Protein AF-A0A9P7FCJ6-F1 (afdb_monomer_lite)

Foldseek 3Di:
DVCVVDDDPDPDDPDDPPDDDDDDDDQDLADDLVLLLVLLVPDDQVDDDDPPDDGSVCCNVCVVVCSVVVRVVVNVCSVVVVDPPPPPPPVVSSPPDDDD

Sequence (100 aa):
IVQAFFLPPPAMSSVPYNTIYPDPGPIPISITESQLSRSIAKLSPYKAPRPDRICNIIFICCAALLESYLLHLLRATFTLKTFLKENKLILLSFKVEDPM

pLDDT: mean 73.93, std 16.84, range [34.25, 90.25]

Radius of gyration: 17.62 Å; chains: 1; bounding box: 38×39×44 Å

Structure (mmCIF, N/CA/C/O backbone):
data_AF-A0A9P7FCJ6-F1
#
_entry.id   AF-A0A9P7FCJ6-F1
#
loop_
_atom_site.group_PDB
_atom_site.id
_atom_site.type_symbol
_atom_site.label_atom_id
_atom_site.label_alt_id
_atom_site.label_comp_id
_atom_site.label_asym_id
_atom_site.label_entity_id
_atom_site.label_seq_id
_atom_site.pdbx_PDB_ins_code
_atom_site.Cartn_x
_atom_site.Cartn_y
_atom_site.Cartn_z
_atom_site.occupancy
_atom_site.B_iso_or_equiv
_atom_site.auth_seq_id
_atom_site.auth_comp_id
_atom_site.auth_asym_id
_atom_site.auth_atom_id
_atom_site.pdbx_PDB_model_num
ATOM 1 N N . ILE A 1 1 ? -7.542 -20.718 -22.771 1.00 57.16 1 ILE A N 1
ATOM 2 C CA . ILE A 1 1 ? -7.942 -19.307 -22.511 1.00 57.16 1 ILE A CA 1
ATOM 3 C C . ILE A 1 1 ? -6.757 -18.434 -22.055 1.00 57.16 1 ILE A C 1
ATOM 5 O O . ILE A 1 1 ? -6.671 -17.301 -22.497 1.00 57.16 1 ILE A O 1
ATOM 9 N N . VAL A 1 2 ? -5.791 -18.935 -21.269 1.00 55.59 2 VAL A N 1
ATOM 10 C CA . VAL A 1 2 ? -4.652 -18.125 -20.762 1.00 55.59 2 VAL A CA 1
ATOM 11 C C . VAL A 1 2 ? -3.732 -17.555 -21.863 1.00 55.59 2 VAL A C 1
ATOM 13 O O . VAL A 1 2 ? -3.266 -16.428 -21.735 1.00 55.59 2 VAL A O 1
ATOM 16 N N . GLN A 1 3 ? -3.531 -18.270 -22.977 1.00 58.25 3 GLN A N 1
ATOM 17 C CA . GLN A 1 3 ? -2.699 -17.807 -24.105 1.00 58.25 3 GLN A CA 1
ATOM 18 C C . GLN A 1 3 ? -3.253 -16.585 -24.861 1.00 58.25 3 GLN A C 1
ATOM 20 O O . GLN A 1 3 ? -2.519 -15.982 -25.631 1.00 58.25 3 GLN A O 1
ATOM 25 N N . ALA A 1 4 ? -4.518 -16.202 -24.656 1.00 64.19 4 ALA A N 1
ATOM 26 C CA . ALA A 1 4 ? -5.090 -15.022 -25.310 1.00 64.19 4 ALA A CA 1
ATOM 27 C C . ALA A 1 4 ? -4.727 -13.703 -24.600 1.00 64.19 4 ALA A C 1
ATOM 29 O O . ALA A 1 4 ? -4.802 -12.642 -25.209 1.00 64.19 4 ALA A O 1
ATOM 30 N N . PHE A 1 5 ? -4.348 -13.756 -23.317 1.00 71.81 5 PHE A N 1
ATOM 31 C CA . PHE A 1 5 ? -4.105 -12.559 -22.499 1.00 71.81 5 PHE A CA 1
ATOM 32 C C . PHE A 1 5 ? -2.645 -12.114 -22.474 1.00 71.81 5 PHE A C 1
ATOM 34 O O . PHE A 1 5 ? -2.359 -10.961 -22.160 1.00 71.81 5 PHE A O 1
ATOM 41 N N . PH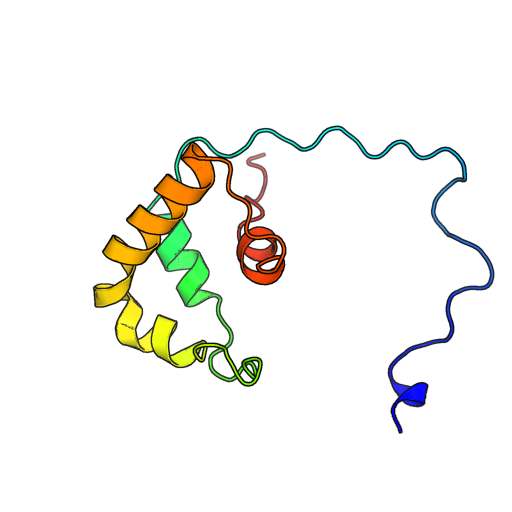E A 1 6 ? -1.726 -13.018 -22.799 1.00 79.56 6 PHE A N 1
ATOM 42 C CA . PHE A 1 6 ? -0.304 -12.726 -22.829 1.00 79.56 6 PHE A CA 1
ATOM 43 C C . PHE A 1 6 ? 0.178 -12.916 -24.252 1.00 79.56 6 PHE A C 1
ATOM 45 O O . PHE A 1 6 ? 0.234 -14.040 -24.751 1.00 79.56 6 PHE A O 1
ATOM 52 N N . LEU A 1 7 ? 0.501 -11.798 -24.902 1.00 81.81 7 LEU A N 1
ATOM 53 C CA . LEU A 1 7 ? 1.176 -11.841 -26.187 1.00 81.81 7 LEU A CA 1
ATOM 54 C C . LEU A 1 7 ? 2.454 -12.680 -26.043 1.00 81.81 7 LEU A C 1
ATOM 56 O O . LEU A 1 7 ? 3.104 -12.627 -24.990 1.00 81.81 7 LEU A O 1
ATOM 60 N N . PRO A 1 8 ? 2.819 -13.463 -27.072 1.00 81.12 8 PRO A N 1
ATOM 61 C CA . PRO A 1 8 ? 4.098 -14.145 -27.069 1.00 81.12 8 PRO A CA 1
ATOM 62 C C . PRO A 1 8 ? 5.216 -13.113 -26.866 1.00 81.12 8 PRO A C 1
ATOM 64 O O . PRO A 1 8 ? 5.095 -11.975 -27.337 1.00 81.12 8 PRO A O 1
ATOM 67 N N . PRO A 1 9 ? 6.289 -13.478 -26.146 1.00 79.62 9 PRO A N 1
ATOM 68 C CA . PRO A 1 9 ? 7.406 -12.575 -25.935 1.00 79.62 9 PRO A CA 1
ATOM 69 C C . PRO A 1 9 ? 7.930 -12.073 -27.289 1.00 79.62 9 PRO A C 1
ATOM 71 O O . PRO A 1 9 ? 7.982 -12.846 -28.251 1.00 79.62 9 PRO A O 1
ATOM 74 N N . PRO A 1 10 ? 8.289 -10.783 -27.392 1.00 83.56 10 PRO A N 1
ATOM 75 C CA . PRO A 1 10 ? 8.775 -10.221 -28.642 1.00 83.56 10 PRO A CA 1
ATOM 76 C C . PRO A 1 10 ? 10.044 -10.953 -29.087 1.00 83.56 10 PRO A C 1
ATOM 78 O O . PRO A 1 10 ? 10.897 -11.294 -28.269 1.00 83.56 10 PRO A O 1
ATOM 81 N N . ALA A 1 11 ? 10.179 -11.172 -30.398 1.00 85.25 11 ALA A N 1
ATOM 82 C CA . ALA A 1 11 ? 11.314 -11.895 -30.975 1.00 85.25 11 ALA A CA 1
ATOM 83 C C . ALA A 1 11 ? 12.668 -11.203 -30.724 1.00 85.25 11 ALA A C 1
ATOM 85 O O . ALA A 1 11 ? 13.710 -11.849 -30.760 1.00 85.25 11 ALA A O 1
ATOM 86 N N . MET A 1 12 ? 12.654 -9.894 -3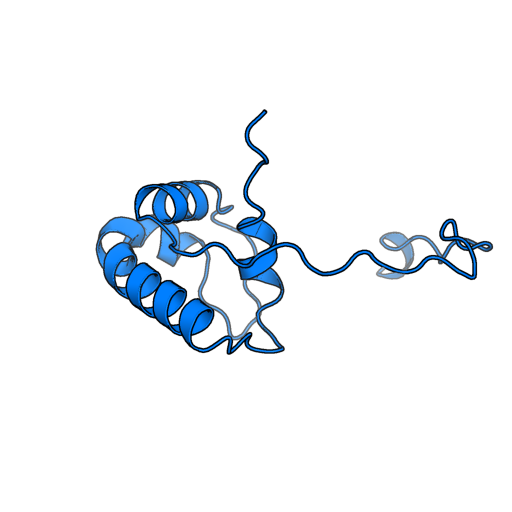0.460 1.00 83.94 12 MET A N 1
ATOM 87 C CA . MET A 1 12 ? 13.831 -9.111 -30.100 1.00 83.94 12 MET A CA 1
ATOM 88 C C . MET A 1 12 ? 13.568 -8.324 -28.818 1.00 83.94 12 MET A C 1
ATOM 90 O O . MET A 1 12 ? 12.522 -7.690 -28.665 1.00 83.94 12 MET A O 1
ATOM 94 N N . SER A 1 13 ? 14.538 -8.359 -27.904 1.00 81.75 13 SER A N 1
ATOM 95 C CA . SER A 1 13 ? 14.547 -7.506 -26.715 1.00 81.75 13 SER A CA 1
ATOM 96 C C . SER A 1 13 ? 14.672 -6.042 -27.134 1.00 81.75 13 SER A C 1
ATOM 98 O O . SER A 1 13 ? 15.572 -5.688 -27.891 1.00 81.75 13 SER A O 1
ATOM 100 N N . SER A 1 14 ? 13.805 -5.180 -26.604 1.00 82.00 14 SER A N 1
ATOM 101 C CA . SER A 1 14 ? 13.936 -3.724 -26.737 1.00 82.00 14 SER A CA 1
ATOM 102 C C . SER A 1 14 ? 15.026 -3.139 -25.832 1.00 82.00 14 SER A C 1
ATOM 104 O O . SER A 1 14 ? 15.364 -1.964 -25.959 1.00 82.00 14 SER A O 1
ATOM 106 N N . VAL A 1 15 ? 15.564 -3.937 -24.905 1.00 82.25 15 VAL A N 1
ATOM 107 C CA . VAL A 1 15 ? 16.648 -3.544 -24.002 1.00 82.25 15 VAL A CA 1
ATOM 108 C C . VAL A 1 15 ? 17.991 -3.902 -24.650 1.00 82.25 15 VAL A C 1
ATOM 110 O O . VAL A 1 15 ? 18.194 -5.081 -24.967 1.00 82.25 15 VAL A O 1
ATOM 113 N N . PRO A 1 16 ? 18.900 -2.928 -24.844 1.00 87.62 16 PRO A N 1
ATOM 114 C CA . PRO A 1 16 ? 20.252 -3.174 -25.335 1.00 87.62 16 PRO A CA 1
ATOM 115 C C . PRO A 1 16 ? 21.013 -4.204 -24.493 1.00 87.62 16 PRO A C 1
ATOM 117 O O . PRO A 1 16 ? 20.870 -4.271 -23.274 1.00 87.62 16 PRO A O 1
ATOM 120 N N . TYR A 1 17 ? 21.890 -4.973 -25.142 1.00 79.94 17 TYR A N 1
ATOM 121 C CA . TYR A 1 17 ? 22.600 -6.098 -24.516 1.00 79.94 17 TYR A CA 1
ATOM 122 C C . TYR A 1 17 ? 23.489 -5.699 -23.322 1.00 79.94 17 TYR A C 1
ATOM 124 O O . TYR A 1 17 ? 23.780 -6.528 -22.468 1.00 79.94 17 TYR A O 1
ATOM 132 N N . ASN A 1 18 ? 23.905 -4.431 -23.247 1.00 83.75 18 ASN A N 1
ATOM 133 C CA . ASN A 1 18 ? 24.797 -3.913 -22.207 1.00 83.75 18 ASN A CA 1
ATOM 134 C C . ASN A 1 18 ? 24.154 -2.795 -21.368 1.00 83.75 18 ASN A C 1
ATOM 136 O O . ASN A 1 18 ? 24.838 -1.883 -20.904 1.00 83.75 18 ASN A O 1
ATOM 140 N N . THR A 1 19 ? 22.825 -2.805 -21.220 1.00 80.88 19 THR A N 1
ATOM 141 C CA . THR A 1 19 ? 22.145 -1.836 -20.356 1.00 80.88 19 THR A CA 1
ATOM 142 C C . THR A 1 19 ? 22.460 -2.129 -18.893 1.00 80.88 19 THR A C 1
ATOM 144 O O . THR A 1 19 ? 21.966 -3.096 -18.315 1.00 80.88 19 THR A O 1
ATOM 147 N N . ILE A 1 20 ? 23.257 -1.254 -18.285 1.00 85.12 20 ILE A N 1
ATOM 148 C CA . ILE A 1 20 ? 23.452 -1.218 -16.838 1.00 85.12 20 ILE A CA 1
ATOM 149 C C . ILE A 1 20 ? 22.238 -0.509 -16.243 1.00 85.12 20 ILE A C 1
ATOM 151 O O . ILE A 1 20 ? 21.936 0.632 -16.599 1.00 85.12 20 ILE A O 1
ATOM 155 N N . TYR A 1 21 ? 21.510 -1.200 -15.368 1.00 82.56 21 TYR A N 1
ATOM 156 C CA . TYR A 1 21 ? 20.429 -0.569 -14.623 1.00 82.56 21 TYR A CA 1
ATOM 157 C C . TYR A 1 21 ? 21.041 0.474 -13.674 1.00 82.56 21 TYR A C 1
ATOM 159 O O . TYR A 1 21 ? 22.028 0.149 -13.011 1.00 82.56 21 TYR A O 1
ATOM 167 N N . PRO A 1 22 ? 20.509 1.707 -13.611 1.00 83.31 22 PRO A N 1
ATOM 168 C CA . PRO A 1 22 ? 21.052 2.727 -12.724 1.00 83.31 22 PRO A CA 1
ATOM 169 C C . PRO A 1 22 ? 20.988 2.257 -11.272 1.00 83.31 22 PRO A C 1
ATOM 171 O O . PRO A 1 22 ? 20.099 1.483 -10.900 1.00 83.31 22 PRO A O 1
ATOM 174 N N . ASP A 1 23 ? 21.904 2.755 -10.444 1.00 79.56 23 ASP A N 1
ATOM 175 C CA . ASP A 1 23 ? 21.849 2.480 -9.016 1.00 79.56 23 ASP A CA 1
ATOM 176 C C . ASP A 1 23 ? 20.472 2.861 -8.453 1.00 79.56 23 ASP A C 1
ATOM 178 O O . ASP A 1 23 ? 19.874 3.867 -8.862 1.00 79.56 23 ASP A O 1
ATOM 182 N N . PRO A 1 24 ? 19.919 2.045 -7.540 1.00 74.75 24 PRO A N 1
ATOM 183 C CA . PRO A 1 24 ? 18.647 2.359 -6.923 1.00 74.75 24 PRO A CA 1
ATOM 184 C C . PRO A 1 24 ? 18.739 3.729 -6.247 1.00 74.75 24 PRO A C 1
ATOM 186 O O . PRO A 1 24 ? 19.674 4.008 -5.497 1.00 74.75 24 PRO A O 1
ATOM 189 N N . GLY A 1 25 ? 17.747 4.577 -6.521 1.00 72.25 25 GLY A N 1
ATOM 190 C CA . GLY A 1 25 ? 17.656 5.898 -5.909 1.00 72.25 25 GLY A CA 1
ATOM 191 C C . GLY A 1 25 ? 17.626 5.831 -4.375 1.00 72.25 25 GLY A C 1
ATOM 192 O O . GLY A 1 25 ? 17.341 4.774 -3.796 1.00 72.25 25 GLY A O 1
ATOM 193 N N . PRO A 1 26 ? 17.904 6.958 -3.701 1.00 68.00 26 PRO A N 1
ATOM 194 C CA . PRO A 1 26 ? 17.935 7.010 -2.250 1.00 68.00 26 PRO A CA 1
ATOM 195 C C . PRO A 1 26 ? 16.598 6.564 -1.656 1.00 68.00 26 PRO A C 1
ATOM 197 O O . PRO A 1 26 ? 15.516 6.907 -2.136 1.00 68.00 26 PRO A O 1
ATOM 200 N N . ILE A 1 27 ? 16.688 5.785 -0.582 1.00 66.06 27 ILE A N 1
ATOM 201 C CA . ILE A 1 27 ? 15.523 5.354 0.180 1.00 66.06 27 ILE A CA 1
ATOM 202 C C . ILE A 1 27 ? 14.957 6.585 0.908 1.00 66.06 27 ILE A C 1
ATOM 204 O O . ILE A 1 27 ? 15.722 7.266 1.596 1.00 66.06 27 ILE A O 1
ATOM 208 N N . PRO A 1 28 ? 13.650 6.889 0.791 1.00 64.69 28 PRO A N 1
ATOM 209 C CA . PRO A 1 28 ? 13.064 8.040 1.467 1.00 64.69 28 PRO A CA 1
ATOM 210 C C . PRO A 1 28 ? 13.228 7.915 2.987 1.00 64.69 28 PRO A C 1
ATOM 212 O O . PRO A 1 28 ? 12.905 6.890 3.585 1.00 64.69 28 PRO A O 1
ATOM 215 N N . ILE A 1 29 ? 13.738 8.986 3.599 1.00 64.19 29 ILE A N 1
ATOM 216 C CA . ILE A 1 29 ? 14.193 9.017 4.999 1.00 64.19 29 ILE A CA 1
ATOM 217 C C . ILE A 1 29 ? 13.015 8.926 5.984 1.00 64.19 29 ILE A C 1
ATOM 219 O O . ILE A 1 29 ? 13.170 8.413 7.090 1.00 64.19 29 ILE A O 1
ATOM 223 N N . SER A 1 30 ? 11.816 9.372 5.592 1.00 71.88 30 SER A N 1
ATOM 224 C CA . SER A 1 30 ? 10.623 9.211 6.422 1.00 71.88 30 SER A CA 1
ATOM 225 C C . SER A 1 30 ? 9.346 9.153 5.595 1.00 71.88 30 SER A C 1
ATOM 227 O O . SER A 1 30 ? 9.070 10.065 4.817 1.00 71.88 30 SER A O 1
ATOM 229 N N . ILE A 1 31 ? 8.530 8.128 5.830 1.00 80.12 31 ILE A N 1
ATOM 230 C CA . ILE A 1 31 ? 7.142 8.109 5.364 1.00 80.12 31 ILE A CA 1
ATOM 231 C C . ILE A 1 31 ? 6.314 9.010 6.279 1.00 80.12 31 ILE A C 1
ATOM 233 O O . ILE A 1 31 ? 6.429 8.935 7.512 1.00 80.12 31 ILE A O 1
ATOM 237 N N . THR A 1 32 ? 5.493 9.868 5.674 1.00 85.75 32 THR A N 1
ATOM 238 C CA . THR A 1 32 ? 4.544 10.733 6.384 1.00 85.75 32 THR A CA 1
ATOM 239 C C . THR A 1 32 ? 3.154 10.103 6.447 1.00 85.75 32 THR A C 1
ATOM 241 O O . THR A 1 32 ? 2.781 9.285 5.605 1.00 85.75 32 THR A O 1
ATOM 244 N N . GLU A 1 33 ? 2.356 10.527 7.427 1.00 86.19 33 GLU A N 1
ATOM 245 C CA . GLU A 1 33 ? 0.935 10.160 7.520 1.00 86.19 33 GLU A CA 1
ATOM 246 C C . GLU A 1 33 ? 0.175 10.557 6.255 1.00 86.19 33 GLU A C 1
ATOM 248 O O . GLU A 1 33 ? -0.544 9.746 5.686 1.00 86.19 33 GLU A O 1
ATOM 253 N N . SER A 1 34 ? 0.423 11.761 5.731 1.00 86.69 34 SER A N 1
ATOM 254 C CA . SER A 1 34 ? -0.222 12.245 4.507 1.00 86.69 34 SER A CA 1
ATOM 255 C C . SER A 1 34 ? 0.057 11.362 3.285 1.00 86.69 34 SER A C 1
ATOM 257 O O . SER A 1 34 ? -0.840 11.119 2.476 1.00 86.69 34 SER A O 1
ATOM 259 N N . GLN A 1 35 ? 1.282 10.845 3.148 1.00 87.00 35 GLN A N 1
ATOM 260 C CA . GLN A 1 35 ? 1.645 9.917 2.075 1.00 87.00 35 GLN A CA 1
ATOM 261 C C . GLN A 1 35 ? 0.939 8.571 2.238 1.00 87.00 35 GLN A C 1
ATOM 263 O O . GLN A 1 35 ? 0.459 8.006 1.252 1.00 87.00 35 GLN A O 1
ATOM 268 N N . LEU A 1 36 ? 0.855 8.064 3.469 1.00 88.31 36 LEU A N 1
ATOM 269 C CA . LEU A 1 36 ? 0.153 6.823 3.775 1.00 88.31 36 LEU A CA 1
ATOM 270 C C . LEU A 1 36 ? -1.350 6.952 3.505 1.00 88.31 36 LEU A C 1
ATOM 272 O O . LEU A 1 36 ? -1.902 6.135 2.770 1.00 88.31 36 LEU A O 1
ATOM 276 N N . SER A 1 37 ? -1.974 8.023 3.99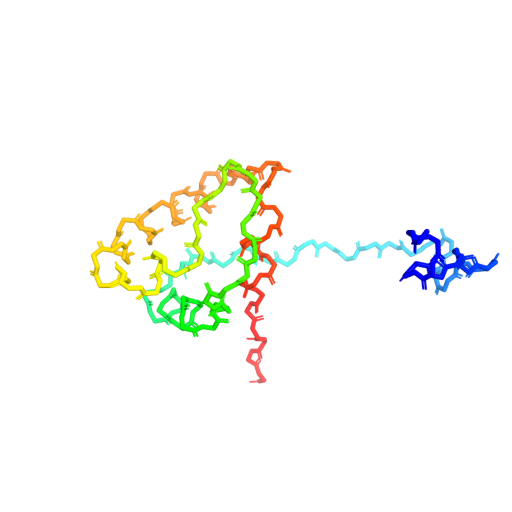2 1.00 88.12 37 SER A N 1
ATOM 277 C CA . SER A 1 37 ? -3.389 8.332 3.787 1.00 88.12 37 SER A CA 1
ATOM 278 C C . SER A 1 37 ? -3.747 8.399 2.306 1.00 88.12 37 SER A C 1
ATOM 280 O O . SER A 1 37 ? -4.644 7.706 1.820 1.00 88.12 37 SER A O 1
ATOM 282 N N . ARG A 1 38 ? -2.955 9.159 1.537 1.00 89.25 38 ARG A N 1
ATOM 283 C CA . ARG A 1 38 ? -3.105 9.270 0.081 1.00 89.25 38 ARG A CA 1
ATOM 284 C C . ARG A 1 38 ? -2.956 7.914 -0.608 1.00 89.25 38 ARG A C 1
ATOM 286 O O . ARG A 1 38 ? -3.652 7.646 -1.584 1.00 89.25 38 ARG A O 1
ATOM 293 N N . SER A 1 39 ? -2.051 7.067 -0.123 1.00 87.31 39 SER A N 1
ATOM 294 C CA . SER A 1 39 ? -1.815 5.739 -0.695 1.00 87.31 39 SER A CA 1
ATOM 295 C C . SER A 1 39 ? -2.979 4.789 -0.426 1.00 87.31 39 SER A C 1
ATOM 297 O O . SER A 1 39 ? -3.398 4.084 -1.341 1.00 87.31 39 SER A O 1
ATOM 299 N N . ILE A 1 40 ? -3.544 4.815 0.785 1.00 86.94 40 ILE A N 1
ATOM 300 C CA . ILE A 1 40 ? -4.745 4.048 1.142 1.00 86.94 40 ILE A CA 1
ATOM 301 C C . ILE A 1 40 ? -5.939 4.512 0.300 1.00 86.94 40 ILE A C 1
ATOM 303 O O . ILE A 1 40 ? -6.647 3.680 -0.264 1.00 86.94 40 ILE A O 1
ATOM 307 N N . ALA A 1 41 ? -6.115 5.824 0.123 1.00 86.88 41 ALA A N 1
ATOM 308 C CA . ALA A 1 41 ? -7.198 6.390 -0.684 1.00 86.88 41 ALA A CA 1
ATOM 309 C C . ALA A 1 41 ? -7.126 6.001 -2.174 1.00 86.88 41 ALA A C 1
ATOM 311 O O . ALA A 1 41 ? -8.152 5.917 -2.844 1.00 86.88 41 ALA A O 1
ATOM 312 N N . LYS A 1 42 ? -5.924 5.738 -2.703 1.00 87.88 42 LYS A N 1
ATOM 313 C CA . LYS A 1 42 ? -5.715 5.284 -4.090 1.00 87.88 42 LYS A CA 1
ATOM 314 C C . LYS A 1 42 ? -5.954 3.777 -4.282 1.00 87.88 42 LYS A C 1
ATOM 316 O O . LYS A 1 42 ? -5.877 3.292 -5.414 1.00 87.88 42 LYS A O 1
ATOM 321 N N . LEU A 1 43 ? -6.213 3.007 -3.220 1.00 86.81 43 LEU A N 1
ATOM 322 C CA . LEU A 1 43 ? -6.466 1.572 -3.342 1.00 86.81 43 LEU A CA 1
ATOM 323 C C . LEU A 1 43 ? -7.804 1.314 -4.045 1.00 86.81 43 LEU A C 1
ATOM 325 O O . LEU A 1 43 ? -8.845 1.830 -3.658 1.00 86.81 43 LEU A O 1
ATOM 329 N N . SER A 1 44 ? -7.794 0.434 -5.049 1.00 86.31 44 SER A N 1
ATOM 330 C CA . SER A 1 44 ? -9.043 -0.081 -5.615 1.00 86.31 44 SER A CA 1
ATOM 331 C C . SER A 1 44 ? -9.719 -1.007 -4.587 1.00 86.31 44 SER A C 1
ATOM 333 O O . SER A 1 44 ? -9.081 -1.985 -4.172 1.00 86.31 44 SER A O 1
ATOM 335 N N . PRO A 1 45 ? -10.973 -0.734 -4.173 1.00 82.50 45 PRO A N 1
ATOM 336 C CA . PRO A 1 45 ? -11.624 -1.418 -3.052 1.00 82.50 45 PRO A CA 1
ATOM 337 C C . PRO A 1 45 ? -11.817 -2.919 -3.287 1.00 82.50 45 PRO A C 1
ATOM 339 O O . PRO A 1 45 ? -11.632 -3.715 -2.368 1.00 82.50 45 PRO A O 1
ATOM 342 N N . TYR A 1 46 ? -12.114 -3.311 -4.527 1.00 80.75 46 TYR A N 1
ATOM 343 C CA . TYR A 1 46 ? -12.423 -4.694 -4.905 1.00 80.75 46 TYR A CA 1
ATOM 344 C C . TYR A 1 46 ? -11.285 -5.380 -5.657 1.00 80.75 46 TYR A C 1
ATOM 346 O O . TYR A 1 46 ? -11.496 -6.361 -6.370 1.00 80.75 46 TYR A O 1
ATOM 354 N N . LYS A 1 47 ? -10.056 -4.871 -5.519 1.00 78.62 47 LYS A N 1
ATOM 355 C CA . LYS A 1 47 ? -8.892 -5.563 -6.064 1.00 78.62 47 LYS A CA 1
ATOM 356 C C . LYS A 1 47 ? -8.766 -6.912 -5.365 1.00 78.62 47 LYS A C 1
ATOM 358 O O . LYS A 1 47 ? -8.597 -6.955 -4.148 1.00 78.62 47 LYS A O 1
ATOM 363 N N . ALA A 1 48 ? -8.849 -7.987 -6.147 1.00 73.38 48 ALA A N 1
ATOM 364 C CA . ALA A 1 48 ? -8.779 -9.344 -5.631 1.00 73.38 48 ALA A CA 1
ATOM 365 C C . ALA A 1 48 ? -7.482 -9.525 -4.821 1.00 73.38 48 ALA A C 1
ATOM 367 O O . ALA A 1 48 ? -6.386 -9.383 -5.384 1.00 73.38 48 ALA A O 1
ATOM 368 N N . PRO A 1 49 ? -7.572 -9.792 -3.506 1.00 71.25 49 PRO A N 1
ATOM 369 C CA . PRO A 1 49 ? -6.401 -10.162 -2.739 1.00 71.25 49 PRO A CA 1
ATOM 370 C C . PRO A 1 49 ? -5.916 -11.535 -3.209 1.00 71.25 49 PRO A C 1
ATOM 372 O O . PRO A 1 49 ? -6.672 -12.364 -3.718 1.00 71.25 49 PRO A O 1
ATOM 375 N N . ARG A 1 50 ? -4.625 -11.796 -3.013 1.00 71.88 50 ARG A N 1
ATOM 376 C CA . ARG A 1 50 ? -4.124 -13.173 -3.050 1.00 71.88 50 ARG A CA 1
ATOM 377 C C . ARG A 1 50 ? -4.808 -13.960 -1.910 1.00 71.88 50 ARG A C 1
ATOM 379 O O . ARG A 1 50 ? -5.103 -13.321 -0.903 1.00 71.88 50 ARG A O 1
ATOM 386 N N . PRO A 1 51 ? -5.024 -15.286 -2.022 1.00 72.38 51 PRO A N 1
ATOM 387 C CA . PRO A 1 51 ? -5.737 -16.074 -1.007 1.00 72.38 51 PRO A CA 1
ATOM 388 C C . PRO A 1 51 ? -5.309 -15.825 0.450 1.00 72.38 51 PRO A C 1
ATOM 390 O O . PRO A 1 51 ? -6.156 -15.816 1.332 1.00 72.38 51 PRO A O 1
ATOM 393 N N . ASP A 1 52 ? -4.029 -15.523 0.685 1.00 73.12 52 ASP A N 1
ATOM 394 C CA . ASP A 1 52 ? -3.467 -15.288 2.024 1.00 73.12 52 ASP A CA 1
ATOM 395 C C . ASP A 1 52 ? -3.320 -13.800 2.407 1.00 73.12 52 ASP A C 1
ATOM 397 O O . ASP A 1 52 ? -2.556 -13.459 3.310 1.00 73.12 52 ASP A O 1
ATOM 401 N N . ARG A 1 53 ? -3.957 -12.869 1.683 1.00 76.00 53 ARG A N 1
ATOM 402 C CA . ARG A 1 53 ? -3.776 -11.418 1.887 1.00 76.00 53 ARG A CA 1
ATOM 403 C C . ARG A 1 53 ? -5.059 -10.725 2.336 1.00 76.00 53 ARG A C 1
ATOM 405 O O . ARG A 1 53 ? -6.161 -11.086 1.945 1.00 76.00 53 ARG A O 1
ATOM 412 N N . ILE A 1 54 ? -4.879 -9.662 3.118 1.00 82.12 54 ILE A N 1
ATOM 413 C CA . ILE A 1 54 ? -5.955 -8.770 3.564 1.00 82.12 54 ILE A CA 1
ATOM 414 C C . ILE A 1 54 ? -6.519 -8.001 2.359 1.00 82.12 54 ILE A C 1
ATOM 416 O O . ILE A 1 54 ? -5.763 -7.486 1.531 1.00 82.12 54 ILE A O 1
ATOM 420 N N . CYS A 1 55 ? -7.846 -7.906 2.267 1.00 84.31 55 CYS A N 1
ATOM 421 C CA . CYS A 1 55 ? -8.535 -7.150 1.222 1.00 84.31 55 CYS A CA 1
ATOM 422 C C . CYS A 1 55 ? -8.268 -5.640 1.333 1.00 84.31 55 CYS A C 1
ATOM 424 O O . CYS A 1 55 ? -8.288 -5.079 2.428 1.00 84.31 55 CYS A O 1
ATOM 426 N N . ASN A 1 56 ? -8.160 -4.952 0.191 1.00 87.50 56 ASN A N 1
ATOM 427 C CA . ASN A 1 56 ? -8.012 -3.491 0.142 1.00 87.50 56 ASN A CA 1
ATOM 428 C C . ASN A 1 56 ? -9.125 -2.739 0.887 1.00 87.50 56 ASN A C 1
ATOM 430 O O . ASN A 1 56 ? -8.849 -1.735 1.538 1.00 87.50 56 ASN A O 1
ATOM 434 N N . ILE A 1 57 ? -10.363 -3.242 0.835 1.00 87.06 57 ILE A N 1
ATOM 435 C CA . ILE A 1 57 ? -11.511 -2.629 1.517 1.00 87.06 57 ILE A CA 1
ATOM 436 C C . ILE A 1 57 ? -11.299 -2.476 3.029 1.00 87.06 57 ILE A C 1
ATOM 438 O O . ILE A 1 57 ? -11.742 -1.489 3.603 1.00 87.06 57 ILE A O 1
ATOM 442 N N . ILE A 1 58 ? -10.564 -3.393 3.666 1.00 87.44 58 ILE A N 1
ATOM 443 C CA . ILE A 1 58 ? -10.273 -3.316 5.103 1.00 87.44 58 ILE A CA 1
ATOM 444 C C . ILE A 1 58 ? -9.354 -2.132 5.397 1.00 87.44 58 ILE A C 1
ATOM 446 O O . ILE A 1 58 ? -9.599 -1.382 6.335 1.00 87.44 58 ILE A O 1
ATOM 450 N N . PHE A 1 59 ? -8.338 -1.908 4.561 1.00 87.38 59 PHE A N 1
ATOM 451 C CA . PHE A 1 59 ? -7.455 -0.753 4.708 1.00 87.38 59 PHE A CA 1
ATOM 452 C C . PHE A 1 59 ? -8.196 0.568 4.501 1.00 87.38 59 PHE A C 1
ATOM 454 O O . PHE A 1 59 ? -7.921 1.525 5.213 1.00 87.38 59 PHE A O 1
ATOM 461 N N . ILE A 1 60 ? -9.151 0.615 3.568 1.00 88.38 60 ILE A N 1
ATOM 462 C CA . ILE A 1 60 ? -9.953 1.814 3.294 1.00 88.38 60 ILE A CA 1
ATOM 463 C C . ILE A 1 60 ? -10.918 2.095 4.454 1.00 88.38 60 ILE A C 1
ATOM 465 O O . ILE A 1 60 ? -10.940 3.204 4.981 1.00 88.38 60 ILE A O 1
ATOM 469 N N . CYS A 1 61 ? -11.697 1.099 4.886 1.00 90.25 61 CYS A N 1
ATOM 470 C CA . CYS A 1 61 ? -12.693 1.271 5.947 1.00 90.25 61 CYS A CA 1
ATOM 471 C C . CYS A 1 61 ? -12.063 1.501 7.325 1.00 90.25 61 CYS A C 1
ATOM 473 O O . CYS A 1 61 ? -12.630 2.218 8.145 1.00 90.25 61 CYS A O 1
ATOM 475 N N . CYS A 1 62 ? -10.900 0.904 7.589 1.00 89.75 62 CYS A N 1
ATOM 476 C CA . CYS A 1 62 ? -10.221 1.000 8.878 1.00 89.75 62 CYS A CA 1
ATOM 477 C C . CYS A 1 62 ? -9.013 1.949 8.849 1.00 89.75 62 CYS A C 1
ATOM 479 O O . CYS A 1 62 ? -8.190 1.892 9.761 1.00 89.75 62 CYS A O 1
ATOM 481 N N . ALA A 1 63 ? -8.899 2.822 7.839 1.00 87.00 63 ALA A N 1
ATOM 482 C CA . ALA A 1 63 ? -7.746 3.704 7.638 1.00 87.00 63 ALA A CA 1
ATOM 483 C C . ALA A 1 63 ? -7.379 4.496 8.904 1.00 87.00 63 ALA A C 1
ATOM 485 O O . ALA A 1 63 ? -6.238 4.435 9.348 1.00 87.00 63 ALA A O 1
ATOM 486 N N . ALA A 1 64 ? -8.369 5.128 9.542 1.00 86.88 64 ALA A N 1
ATOM 487 C CA . ALA A 1 64 ? -8.173 5.940 10.745 1.00 86.88 64 ALA A CA 1
ATOM 488 C C . ALA A 1 64 ? -7.622 5.151 11.950 1.00 86.88 64 ALA A C 1
ATOM 490 O O . ALA A 1 64 ? -6.961 5.720 12.813 1.00 86.88 64 ALA A O 1
ATOM 491 N N . LEU A 1 65 ? -7.890 3.843 12.020 1.00 89.50 65 LEU A N 1
ATOM 492 C CA . LEU A 1 65 ? -7.383 2.976 13.087 1.00 89.50 65 LEU A CA 1
ATOM 493 C C . LEU A 1 65 ? -6.015 2.388 12.736 1.00 89.50 65 LEU A C 1
ATOM 495 O O . LEU A 1 65 ? -5.174 2.225 13.614 1.00 89.50 65 LEU A O 1
ATOM 499 N N . LEU A 1 66 ? -5.796 2.042 11.465 1.00 87.44 66 LEU A N 1
ATOM 500 C CA . LEU A 1 66 ? -4.594 1.343 11.012 1.00 87.44 66 LEU A CA 1
ATOM 501 C C . LEU A 1 66 ? -3.439 2.284 10.665 1.00 87.44 66 LEU A C 1
ATOM 503 O O . LEU A 1 66 ? -2.299 1.826 10.651 1.00 87.44 66 LEU A O 1
ATOM 507 N N . GLU A 1 67 ? -3.701 3.560 10.377 1.00 88.31 67 GLU A N 1
ATOM 508 C CA . GLU A 1 67 ? -2.690 4.513 9.904 1.00 88.31 67 GLU A CA 1
ATOM 509 C C . GLU A 1 67 ? -1.472 4.583 10.824 1.00 88.31 67 GLU A C 1
ATOM 511 O O . GLU A 1 67 ? -0.344 4.450 10.351 1.00 88.31 67 GLU A O 1
ATOM 516 N N . SER A 1 68 ? -1.682 4.711 12.136 1.00 87.69 68 SER A N 1
ATOM 517 C CA . SER A 1 68 ? -0.591 4.827 13.110 1.00 87.69 68 SER A CA 1
ATOM 518 C C . SER A 1 68 ? 0.283 3.566 13.159 1.00 87.69 68 SER A C 1
ATOM 520 O O . SER A 1 68 ? 1.514 3.652 13.124 1.00 87.69 68 SER A O 1
ATOM 522 N N . TYR A 1 69 ? -0.338 2.384 13.166 1.00 89.94 69 TYR A N 1
ATOM 523 C CA . TYR A 1 69 ? 0.359 1.096 13.180 1.00 89.94 69 TYR A CA 1
ATOM 524 C C . TYR A 1 69 ? 1.113 0.844 11.873 1.00 89.94 69 TYR A C 1
ATOM 526 O O . TYR A 1 69 ? 2.284 0.457 11.890 1.00 89.94 69 TYR A O 1
ATOM 534 N N . LEU A 1 70 ? 0.460 1.091 10.735 1.00 87.62 70 LEU A N 1
ATOM 535 C CA . LEU A 1 70 ? 1.057 0.933 9.412 1.00 87.62 70 LEU A CA 1
ATOM 536 C C . LEU A 1 70 ? 2.233 1.885 9.227 1.00 87.62 70 LEU A C 1
ATOM 538 O O . LEU A 1 70 ? 3.272 1.468 8.723 1.00 87.62 70 LEU A O 1
ATOM 542 N N . LEU A 1 71 ? 2.107 3.133 9.674 1.00 88.88 71 LEU A N 1
ATOM 543 C CA . LEU A 1 71 ? 3.186 4.108 9.617 1.00 88.88 71 LEU A CA 1
ATOM 544 C C . LEU A 1 71 ? 4.401 3.652 10.427 1.00 88.88 71 LEU A C 1
ATOM 546 O O . LEU A 1 71 ? 5.530 3.743 9.943 1.00 88.88 71 LEU A O 1
ATOM 550 N N . HIS A 1 72 ? 4.177 3.141 11.640 1.00 87.88 72 HIS A N 1
ATOM 551 C CA . HIS A 1 72 ? 5.249 2.653 12.503 1.00 87.88 72 HIS A CA 1
ATOM 552 C C . HIS A 1 72 ? 5.970 1.450 11.881 1.00 87.88 72 HIS A C 1
ATOM 554 O O . HIS A 1 72 ? 7.199 1.433 11.809 1.00 87.88 72 HIS A O 1
ATOM 560 N N . LEU A 1 73 ? 5.212 0.477 11.364 1.00 86.88 73 LEU A N 1
ATOM 561 C CA . LEU A 1 73 ? 5.762 -0.690 10.673 1.00 86.88 73 LEU A CA 1
ATOM 562 C C . LEU A 1 73 ? 6.540 -0.288 9.421 1.00 86.88 73 LEU A C 1
ATOM 564 O O . LEU A 1 73 ? 7.670 -0.731 9.236 1.00 86.88 73 LEU A O 1
ATOM 568 N N . LEU A 1 74 ? 5.969 0.581 8.584 1.00 83.44 74 LEU A N 1
ATOM 569 C CA . LEU A 1 74 ? 6.620 1.063 7.371 1.00 83.44 74 LEU A CA 1
ATOM 570 C C . LEU A 1 74 ? 7.947 1.741 7.712 1.00 83.44 74 LEU A C 1
ATOM 572 O O . LEU A 1 74 ? 8.983 1.330 7.193 1.00 83.44 74 LEU A O 1
ATOM 576 N N . ARG A 1 75 ? 7.955 2.696 8.649 1.00 85.69 75 ARG A N 1
ATOM 577 C CA . ARG A 1 75 ? 9.191 3.350 9.104 1.00 85.69 75 ARG A CA 1
ATOM 578 C C . ARG A 1 75 ? 10.227 2.335 9.580 1.00 85.69 75 ARG A C 1
ATOM 580 O O . ARG A 1 75 ? 11.352 2.369 9.095 1.00 85.69 75 ARG A O 1
ATOM 587 N N . ALA A 1 76 ? 9.835 1.382 10.425 1.00 84.62 76 ALA A N 1
ATOM 588 C CA . ALA A 1 76 ? 10.732 0.333 10.905 1.00 84.62 76 ALA A CA 1
ATOM 589 C C . ALA A 1 76 ? 11.315 -0.518 9.760 1.00 84.62 76 ALA A C 1
ATOM 591 O O . ALA A 1 76 ? 12.517 -0.775 9.746 1.00 84.62 76 ALA A O 1
ATOM 592 N N . THR A 1 77 ? 10.505 -0.912 8.768 1.00 81.50 77 THR A N 1
ATOM 593 C CA . THR A 1 77 ? 10.997 -1.693 7.614 1.00 81.50 77 THR A CA 1
ATOM 594 C C . THR A 1 77 ? 12.010 -0.925 6.766 1.00 81.50 77 THR A C 1
ATOM 596 O O . THR A 1 77 ? 13.016 -1.495 6.341 1.00 81.50 77 THR A O 1
ATOM 599 N N . PHE A 1 78 ? 11.790 0.377 6.564 1.00 78.19 78 PHE A N 1
ATOM 600 C CA . PHE A 1 78 ? 12.712 1.237 5.825 1.00 78.19 78 PHE A CA 1
ATOM 601 C C . PHE A 1 78 ? 14.006 1.496 6.608 1.00 78.19 78 PHE A C 1
ATOM 603 O O . PHE A 1 78 ? 15.087 1.428 6.023 1.00 78.19 78 PHE A O 1
ATOM 610 N N . THR A 1 79 ? 13.923 1.703 7.927 1.00 81.06 79 THR A N 1
ATOM 611 C CA . THR A 1 79 ? 15.095 1.847 8.806 1.00 81.06 79 THR A CA 1
ATOM 612 C C . THR A 1 79 ? 15.949 0.580 8.833 1.00 81.06 79 THR A C 1
ATOM 614 O O . THR A 1 79 ? 17.168 0.657 8.698 1.00 81.06 79 THR A O 1
ATOM 617 N N . LEU A 1 80 ? 15.324 -0.592 8.966 1.00 80.00 80 LEU A N 1
ATOM 618 C CA . LEU A 1 80 ? 16.025 -1.878 9.031 1.00 80.00 80 LEU A CA 1
ATOM 619 C C . LEU A 1 80 ? 16.487 -2.384 7.655 1.00 80.00 80 LEU A C 1
ATOM 621 O O . LEU A 1 80 ? 17.190 -3.390 7.584 1.00 80.00 80 LEU A O 1
ATOM 625 N N . LYS A 1 81 ? 16.090 -1.714 6.560 1.00 72.81 81 LYS A N 1
ATOM 626 C CA . LYS A 1 81 ? 16.295 -2.159 5.167 1.00 72.81 81 LYS A CA 1
ATOM 627 C C . LYS A 1 81 ? 15.824 -3.601 4.934 1.00 72.81 81 LYS A C 1
ATOM 629 O O . LYS A 1 81 ? 16.327 -4.308 4.059 1.00 72.81 81 LYS A O 1
ATOM 634 N N . THR A 1 82 ? 14.836 -4.045 5.709 1.00 65.06 82 THR A N 1
ATOM 635 C CA . THR A 1 82 ? 14.255 -5.385 5.628 1.00 65.06 82 THR A CA 1
ATOM 636 C C . THR A 1 82 ? 13.157 -5.387 4.578 1.00 65.06 82 THR A C 1
ATOM 638 O O . THR A 1 82 ? 11.959 -5.431 4.859 1.00 65.06 82 THR A O 1
ATOM 641 N N . PHE A 1 83 ? 13.571 -5.335 3.315 1.00 63.41 83 PHE A N 1
ATOM 642 C CA . PHE A 1 83 ? 12.649 -5.501 2.203 1.00 63.41 83 PHE A CA 1
ATOM 643 C C . PHE A 1 83 ? 12.203 -6.963 2.156 1.00 63.41 83 PHE A C 1
ATOM 645 O O . PHE A 1 83 ? 12.924 -7.835 1.672 1.00 63.41 83 PHE A O 1
ATOM 652 N N . LEU A 1 84 ? 11.011 -7.239 2.697 1.00 52.34 84 LEU A N 1
ATOM 653 C CA . LEU A 1 84 ? 10.352 -8.537 2.569 1.00 52.34 84 LEU A CA 1
ATOM 654 C C . LEU A 1 84 ? 10.341 -8.917 1.086 1.00 52.34 84 LEU A C 1
ATOM 656 O O . LEU A 1 84 ? 9.670 -8.271 0.278 1.00 52.34 84 LEU A O 1
ATOM 660 N N . LYS A 1 85 ? 11.088 -9.974 0.749 1.00 48.28 85 LYS A N 1
ATOM 661 C CA . LYS A 1 85 ? 11.340 -10.486 -0.611 1.00 48.28 85 LYS A CA 1
ATOM 662 C C . LYS A 1 85 ? 10.050 -10.731 -1.424 1.00 48.28 85 LYS A C 1
ATOM 664 O O . LYS A 1 85 ? 10.098 -10.842 -2.644 1.00 48.28 85 LYS A O 1
ATOM 669 N N . GLU A 1 86 ? 8.894 -10.750 -0.753 1.00 46.94 86 GLU A N 1
ATOM 670 C CA . GLU A 1 86 ? 7.569 -11.098 -1.277 1.00 46.94 86 GLU A CA 1
ATOM 671 C C . GLU A 1 86 ? 6.542 -9.937 -1.295 1.00 46.94 86 GLU A C 1
ATOM 673 O O . GLU A 1 86 ? 5.409 -10.103 -1.762 1.00 46.94 86 GLU A O 1
ATOM 678 N N . ASN A 1 87 ? 6.916 -8.728 -0.848 1.00 43.38 87 ASN A N 1
ATOM 679 C CA . ASN A 1 87 ? 6.046 -7.537 -0.835 1.00 43.38 87 ASN A CA 1
ATOM 680 C C . ASN A 1 87 ? 6.377 -6.528 -1.939 1.00 43.38 87 ASN A C 1
ATOM 682 O O . ASN A 1 87 ? 6.278 -5.313 -1.760 1.00 43.38 87 ASN A O 1
ATOM 686 N N . LYS A 1 88 ? 6.667 -7.042 -3.139 1.00 41.00 88 LYS A N 1
ATOM 687 C CA . LYS A 1 88 ? 6.873 -6.235 -4.354 1.00 41.00 88 LYS A CA 1
ATOM 688 C C . LYS A 1 88 ? 5.685 -5.309 -4.685 1.00 41.00 88 LYS A C 1
ATOM 690 O O . LYS A 1 88 ? 5.841 -4.369 -5.448 1.00 41.00 88 LYS A O 1
ATOM 695 N N . LEU A 1 89 ? 4.504 -5.540 -4.105 1.00 40.25 89 LEU A N 1
ATOM 696 C CA . LEU A 1 89 ? 3.277 -4.796 -4.407 1.00 40.25 89 LEU A CA 1
ATOM 697 C C . LEU A 1 89 ? 3.058 -3.515 -3.592 1.00 40.25 89 LEU A C 1
ATOM 699 O O . LEU A 1 89 ? 2.346 -2.643 -4.076 1.00 40.25 89 LEU A O 1
ATOM 703 N N . ILE A 1 90 ? 3.642 -3.372 -2.398 1.00 44.34 90 ILE A N 1
ATOM 704 C CA . ILE A 1 90 ? 3.411 -2.162 -1.583 1.00 44.34 90 ILE A CA 1
ATOM 705 C C . ILE A 1 90 ? 4.475 -1.102 -1.896 1.00 44.34 90 ILE A C 1
ATOM 707 O O . ILE A 1 90 ? 4.163 0.079 -1.983 1.00 44.34 90 ILE A O 1
ATOM 711 N N . LEU A 1 91 ? 5.709 -1.518 -2.192 1.00 43.00 91 LEU A N 1
ATOM 712 C CA . LEU A 1 91 ? 6.806 -0.588 -2.483 1.00 43.00 91 LEU A CA 1
ATOM 713 C C . LEU A 1 91 ? 6.739 0.041 -3.882 1.00 43.00 91 LEU A C 1
ATOM 715 O O . LEU A 1 91 ? 7.291 1.117 -4.084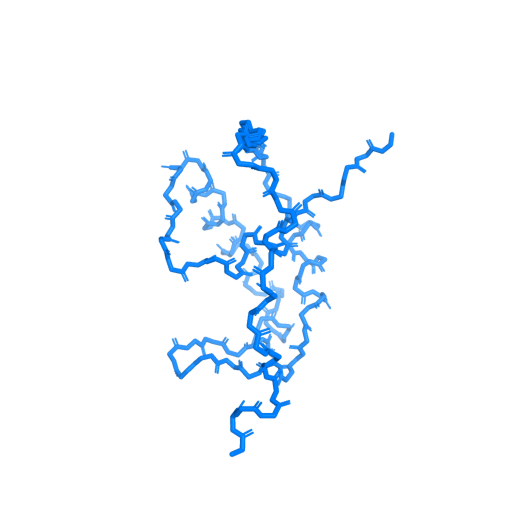 1.00 43.00 91 LEU A O 1
ATOM 719 N N . LEU A 1 92 ? 6.042 -0.583 -4.840 1.00 38.94 92 LEU A N 1
ATOM 720 C CA . LEU A 1 92 ? 5.869 -0.014 -6.183 1.00 38.94 92 LEU A CA 1
ATOM 721 C C . LEU A 1 92 ? 4.792 1.080 -6.242 1.00 38.94 92 LEU A C 1
ATOM 723 O O . LEU A 1 92 ? 4.859 1.932 -7.122 1.00 38.94 92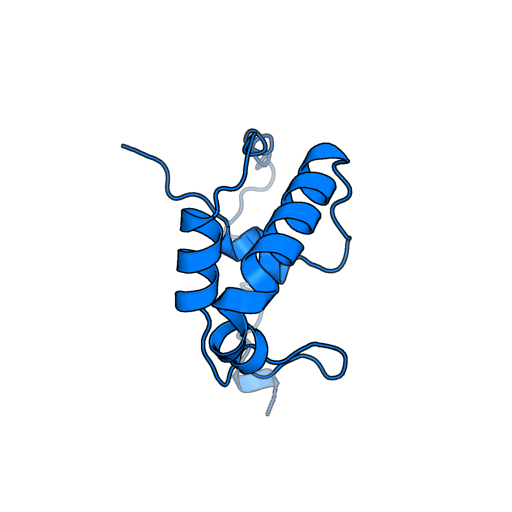 LEU A O 1
ATOM 727 N N . SER A 1 93 ? 3.841 1.103 -5.302 1.00 38.44 93 SER A N 1
ATOM 728 C CA . SER A 1 93 ? 2.832 2.174 -5.224 1.00 38.44 93 SER A CA 1
ATOM 729 C C . SER A 1 93 ? 3.327 3.409 -4.465 1.00 38.44 93 SER A C 1
ATOM 731 O O . SER A 1 93 ? 2.769 4.486 -4.637 1.00 38.44 93 SER A O 1
ATOM 733 N N . PHE A 1 94 ? 4.389 3.267 -3.664 1.00 4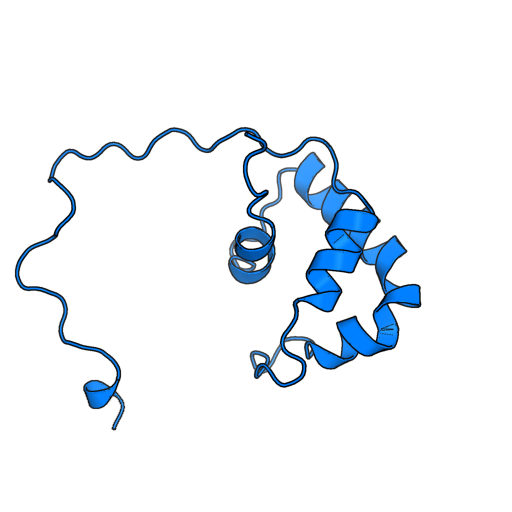2.12 94 PHE A N 1
ATOM 734 C CA . PHE A 1 94 ? 5.082 4.371 -2.989 1.00 42.12 94 PHE A CA 1
ATOM 735 C C . PHE A 1 94 ? 6.205 4.975 -3.843 1.00 42.12 94 PHE A C 1
ATOM 737 O O . PHE A 1 94 ? 7.094 5.633 -3.302 1.00 42.12 94 PHE A O 1
ATOM 744 N N . LYS A 1 95 ? 6.189 4.779 -5.171 1.00 34.25 95 LYS A N 1
ATOM 745 C CA . LYS A 1 95 ? 7.043 5.561 -6.067 1.00 34.25 95 LYS A CA 1
ATOM 746 C C . LYS A 1 95 ? 6.640 7.030 -5.903 1.00 34.25 95 LYS A C 1
ATOM 748 O O . LYS A 1 95 ? 5.633 7.473 -6.443 1.00 34.25 95 LYS A O 1
ATOM 753 N N . VAL A 1 96 ? 7.397 7.719 -5.053 1.00 41.12 96 VAL A N 1
ATOM 754 C CA . VAL A 1 96 ? 7.402 9.165 -4.877 1.00 41.12 96 VAL A CA 1
ATOM 755 C C . VAL A 1 96 ? 7.461 9.766 -6.276 1.00 41.12 96 VAL A C 1
ATOM 757 O O . VAL A 1 96 ? 8.388 9.478 -7.030 1.00 41.12 96 VAL A O 1
ATOM 760 N N . GLU A 1 97 ? 6.413 10.505 -6.635 1.00 35.09 97 GLU A N 1
ATOM 761 C CA . GLU A 1 97 ? 6.448 11.415 -7.774 1.00 35.09 97 GLU A CA 1
ATOM 762 C C . GLU A 1 97 ? 7.566 12.428 -7.491 1.00 35.09 97 GLU A C 1
ATOM 764 O O . GLU A 1 97 ? 7.567 13.059 -6.430 1.00 35.09 97 GLU A O 1
ATOM 769 N N . ASP A 1 98 ? 8.542 12.504 -8.398 1.00 35.12 98 ASP A N 1
ATOM 770 C CA . ASP A 1 98 ? 9.614 13.501 -8.392 1.00 35.12 98 ASP A CA 1
ATOM 771 C C . ASP A 1 98 ? 9.021 14.914 -8.238 1.00 35.12 98 ASP A C 1
ATOM 773 O O . ASP A 1 98 ? 8.113 15.274 -8.996 1.00 35.12 98 ASP A O 1
ATOM 777 N N . PRO A 1 99 ? 9.496 15.740 -7.288 1.00 36.84 99 PRO A N 1
ATOM 778 C CA . PRO A 1 99 ? 9.231 17.167 -7.342 1.00 36.84 99 PRO A CA 1
ATOM 779 C C . PRO A 1 99 ? 10.067 17.784 -8.476 1.00 36.84 99 PRO A C 1
ATOM 781 O O . PRO A 1 99 ? 11.290 17.649 -8.486 1.00 36.84 99 PRO A O 1
ATOM 784 N N . MET A 1 100 ? 9.375 18.423 -9.426 1.00 37.31 100 MET A N 1
ATOM 785 C CA . MET A 1 100 ? 9.934 19.383 -10.394 1.00 37.31 100 MET A CA 1
ATOM 786 C C . MET A 1 100 ? 10.766 20.466 -9.705 1.00 37.31 100 MET A C 1
ATOM 788 O O . MET A 1 100 ? 10.308 20.961 -8.647 1.00 37.31 100 MET A O 1
#

Organism: NCBI:txid1912936

Secondary structure (DSSP, 8-state):
-GGGTSPPPPSS-SS-TT-PPPPPPPPPS---HHHHHHHHHTS-TTPPPPTTS--HHHHHHTHHHHHHHHHHHHHHHHHHT---TT-HHHHTTT-PPPP-